Protein AF-A0A845HN02-F1 (afdb_monomer_lite)

Foldseek 3Di:
DDDDDDQDFDDLVVLCVLLVHDSVVVVVCVVVVVADRGPVGSVVVSVVVVVVVVVVVVVVVVVVVVVVDDD

Organism: NCBI:txid2692166

Structure (mmCIF, N/CA/C/O backbone):
data_AF-A0A845HN02-F1
#
_entry.id   AF-A0A845HN02-F1
#
loop_
_atom_site.group_PDB
_atom_site.id
_atom_site.type_symbol
_atom_site.label_atom_id
_atom_site.label_alt_id
_atom_site.label_comp_id
_atom_site.label_asym_id
_atom_site.label_entity_id
_atom_site.label_seq_id
_atom_site.pdbx_PDB_ins_code
_atom_site.Cartn_x
_atom_site.Cartn_y
_atom_site.Cartn_z
_atom_site.occupancy
_atom_site.B_iso_or_equiv
_atom_site.auth_seq_id
_atom_site.auth_comp_id
_atom_site.auth_asym_id
_atom_site.auth_atom_id
_atom_site.pdbx_PDB_model_num
ATOM 1 N N . MET A 1 1 ? -24.390 -22.088 15.607 1.00 49.66 1 MET A N 1
ATOM 2 C CA . MET A 1 1 ? -24.369 -20.630 15.371 1.00 49.66 1 MET A CA 1
ATOM 3 C C . MET A 1 1 ? -23.238 -20.353 14.400 1.00 49.66 1 MET A C 1
ATOM 5 O O . MET A 1 1 ? -22.130 -20.782 14.689 1.00 49.66 1 MET A O 1
ATOM 9 N N . SER A 1 2 ? -23.509 -19.748 13.243 1.00 60.97 2 SER A N 1
ATOM 10 C CA . SER A 1 2 ? -22.454 -19.401 12.282 1.00 60.97 2 SER A CA 1
ATOM 11 C C . SER A 1 2 ? -21.823 -18.088 12.741 1.00 60.97 2 SER A C 1
ATOM 13 O O . SER A 1 2 ? -22.491 -17.058 12.719 1.00 60.97 2 SER A O 1
ATOM 15 N N . SER A 1 3 ? -20.588 -18.125 13.239 1.00 62.84 3 SER A N 1
ATOM 16 C CA . SER A 1 3 ? -19.835 -16.912 13.560 1.00 62.84 3 SER A CA 1
ATOM 17 C C . SER A 1 3 ? -19.462 -16.226 12.249 1.00 62.84 3 SER A C 1
ATOM 19 O O . SER A 1 3 ? -18.693 -16.780 11.465 1.00 62.84 3 SER A O 1
ATOM 21 N N . ILE A 1 4 ? -20.032 -15.051 11.991 1.00 64.94 4 ILE A N 1
ATOM 22 C CA . ILE A 1 4 ? -19.566 -14.187 10.905 1.00 64.94 4 ILE A CA 1
ATOM 23 C C . ILE A 1 4 ? -18.119 -13.796 11.253 1.00 64.94 4 ILE A C 1
ATOM 25 O O . ILE A 1 4 ? -17.895 -13.335 12.377 1.00 64.94 4 ILE A O 1
ATOM 29 N N . PRO A 1 5 ? -17.134 -14.010 10.363 1.00 66.06 5 PRO A N 1
ATOM 30 C CA . PRO A 1 5 ? -15.771 -13.562 10.609 1.00 66.06 5 PRO A CA 1
ATOM 31 C C . PRO A 1 5 ? -15.780 -12.042 10.760 1.00 66.06 5 PRO A C 1
ATOM 33 O O . PRO A 1 5 ? -16.313 -11.334 9.907 1.00 66.06 5 PRO A O 1
ATOM 36 N N . ILE A 1 6 ? -15.221 -11.540 11.857 1.00 71.81 6 ILE A N 1
ATOM 37 C CA . ILE A 1 6 ? -15.002 -10.106 12.017 1.00 71.81 6 ILE A CA 1
ATOM 38 C C . ILE A 1 6 ? -13.755 -9.786 11.193 1.00 71.81 6 ILE A C 1
ATOM 40 O O . ILE A 1 6 ? -12.658 -10.216 11.550 1.00 71.81 6 ILE A O 1
ATOM 44 N N . GLU A 1 7 ? -13.928 -9.088 10.069 1.00 74.38 7 GLU A N 1
ATOM 45 C CA . GLU A 1 7 ? -12.808 -8.523 9.310 1.00 74.38 7 GLU A CA 1
ATOM 46 C C . GLU A 1 7 ? -12.006 -7.617 10.259 1.00 74.38 7 GLU A C 1
ATOM 48 O 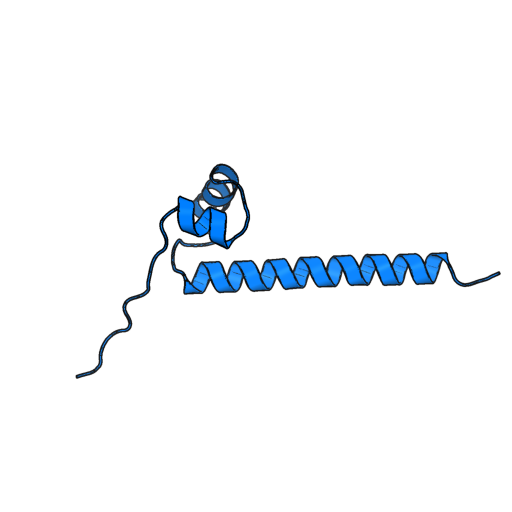O . GLU A 1 7 ? -12.549 -6.673 10.840 1.00 74.38 7 GLU A O 1
ATOM 53 N N . GLN A 1 8 ? -10.730 -7.940 10.479 1.00 87.88 8 GLN A N 1
ATOM 54 C CA . GLN A 1 8 ? -9.854 -7.116 11.307 1.00 87.88 8 GLN A CA 1
ATOM 55 C C . GLN A 1 8 ? -9.308 -5.968 10.464 1.00 87.88 8 GLN A C 1
ATOM 57 O O . GLN A 1 8 ? -8.741 -6.203 9.398 1.00 87.88 8 GLN A O 1
ATOM 62 N N . ASN A 1 9 ? -9.459 -4.746 10.969 1.00 92.75 9 ASN A N 1
ATOM 63 C CA . ASN A 1 9 ? -8.902 -3.552 10.351 1.00 92.75 9 ASN A CA 1
ATOM 64 C C . ASN A 1 9 ? -7.660 -3.102 11.116 1.00 92.75 9 ASN A C 1
ATOM 66 O O . ASN A 1 9 ? -7.659 -3.100 12.348 1.00 92.75 9 ASN A O 1
ATOM 70 N N . MET A 1 10 ? -6.639 -2.683 10.378 1.00 95.31 10 MET A N 1
ATOM 71 C CA . MET A 1 10 ? -5.468 -2.009 10.932 1.00 95.31 10 MET A CA 1
ATOM 72 C C . MET A 1 10 ? -5.729 -0.508 11.063 1.00 95.31 10 MET A C 1
ATOM 74 O O . MET A 1 10 ? -6.495 0.084 10.299 1.00 95.31 10 MET A O 1
ATOM 78 N N . THR A 1 11 ? -5.060 0.138 12.012 1.00 97.00 11 THR A N 1
ATOM 79 C CA . THR A 1 11 ? -4.945 1.599 12.003 1.00 97.00 11 THR A CA 1
ATOM 80 C C . THR A 1 11 ? -4.088 2.058 10.821 1.00 97.00 11 THR A C 1
ATOM 82 O O . THR A 1 11 ? -3.309 1.289 10.260 1.00 97.00 11 THR A O 1
ATOM 85 N N . LEU A 1 12 ? -4.193 3.336 10.445 1.00 96.44 12 LEU A N 1
ATOM 86 C CA . LEU A 1 12 ? -3.389 3.896 9.354 1.00 96.44 12 LEU A CA 1
ATOM 87 C C . LEU A 1 12 ? -1.880 3.718 9.595 1.00 96.44 12 LEU A C 1
ATOM 89 O O . LEU A 1 12 ? -1.143 3.406 8.665 1.00 96.44 12 LEU A O 1
ATOM 93 N N . THR A 1 13 ? -1.429 3.901 10.839 1.00 96.81 13 THR A N 1
ATOM 94 C CA . THR A 1 13 ? -0.017 3.744 11.209 1.00 96.81 13 THR A CA 1
ATOM 95 C C . THR A 1 13 ? 0.423 2.288 11.105 1.00 96.81 13 THR A C 1
ATOM 97 O O . THR A 1 13 ? 1.419 2.014 10.444 1.00 96.81 13 THR A O 1
ATOM 100 N N . GLU A 1 14 ? -0.346 1.350 11.667 1.00 97.81 14 GLU A N 1
ATOM 101 C CA . GLU A 1 14 ? -0.044 -0.088 11.576 1.00 97.81 14 GLU A CA 1
ATOM 102 C C . GLU A 1 14 ? -0.036 -0.574 10.124 1.00 97.81 14 GLU A C 1
ATOM 104 O O . GLU A 1 14 ? 0.833 -1.347 9.736 1.00 97.81 14 GLU A O 1
ATOM 109 N N . ALA A 1 15 ? -0.970 -0.098 9.300 1.00 97.94 15 ALA A N 1
ATOM 110 C CA . ALA A 1 15 ? -1.028 -0.435 7.884 1.00 97.94 15 ALA A CA 1
ATOM 111 C C . ALA A 1 15 ? 0.173 0.131 7.107 1.00 97.94 15 ALA A C 1
ATOM 113 O O . ALA A 1 15 ? 0.743 -0.566 6.267 1.00 97.94 15 ALA A O 1
ATOM 114 N N . ALA A 1 16 ? 0.591 1.368 7.395 1.00 98.06 16 ALA A N 1
ATOM 115 C CA . ALA A 1 16 ? 1.763 1.975 6.763 1.00 98.06 16 ALA A CA 1
ATOM 116 C C . ALA A 1 16 ? 3.048 1.218 7.131 1.00 98.06 16 ALA A C 1
ATOM 118 O O . ALA A 1 16 ? 3.851 0.901 6.252 1.00 98.06 16 ALA A O 1
ATOM 119 N N . GLU A 1 17 ? 3.202 0.856 8.407 1.00 98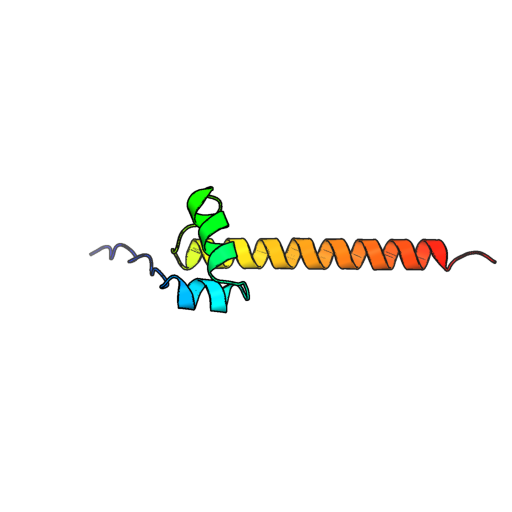.00 17 GLU A N 1
ATOM 120 C CA . GLU A 1 17 ? 4.301 0.012 8.881 1.00 98.00 17 GLU A CA 1
ATOM 121 C C . GLU A 1 17 ? 4.254 -1.384 8.247 1.00 98.00 17 GLU A C 1
ATOM 123 O O . GLU A 1 17 ? 5.267 -1.874 7.748 1.00 98.00 17 GLU A O 1
ATOM 128 N N . PHE A 1 18 ? 3.075 -2.011 8.186 1.00 97.50 18 PHE A N 1
ATOM 129 C CA . PHE A 1 18 ? 2.893 -3.337 7.600 1.00 97.50 18 PHE A CA 1
ATOM 130 C C . PHE A 1 18 ? 3.274 -3.373 6.116 1.00 97.50 18 PHE A C 1
ATOM 132 O O . PHE A 1 18 ? 3.949 -4.310 5.676 1.00 97.50 18 PHE A O 1
ATOM 139 N N . LEU A 1 19 ? 2.869 -2.358 5.351 1.00 96.88 19 LEU A N 1
ATOM 140 C CA . LEU A 1 19 ? 3.223 -2.207 3.940 1.00 96.88 19 LEU A CA 1
ATOM 141 C C . LEU A 1 19 ? 4.647 -1.674 3.725 1.00 96.88 19 LEU A C 1
ATOM 143 O O . LEU A 1 19 ? 5.117 -1.676 2.590 1.00 96.88 19 LEU A O 1
ATOM 147 N N . ASN A 1 20 ? 5.345 -1.264 4.790 1.00 96.94 20 ASN A N 1
ATOM 148 C CA . ASN A 1 20 ? 6.663 -0.631 4.742 1.00 96.94 20 ASN A CA 1
ATOM 149 C C . ASN A 1 20 ? 6.685 0.625 3.846 1.00 96.94 20 ASN A C 1
ATOM 151 O O . ASN A 1 20 ? 7.556 0.797 2.993 1.00 96.94 20 ASN A O 1
ATOM 155 N N . VAL A 1 21 ? 5.695 1.503 4.032 1.00 96.88 21 VAL A N 1
ATOM 156 C CA . VAL A 1 21 ? 5.524 2.754 3.277 1.00 96.88 21 VAL A CA 1
ATOM 157 C C . VAL A 1 21 ? 5.309 3.943 4.208 1.00 96.88 21 VAL A C 1
ATOM 159 O O . VAL A 1 21 ? 5.058 3.799 5.402 1.00 96.88 21 VAL A O 1
ATOM 162 N N . SER A 1 22 ? 5.377 5.155 3.658 1.00 97.81 22 SER A N 1
ATOM 163 C CA . SER A 1 22 ? 5.021 6.357 4.410 1.00 97.81 22 SER A CA 1
ATOM 164 C C . SER A 1 22 ? 3.499 6.488 4.563 1.00 97.81 22 SER A C 1
ATOM 166 O O . SER A 1 22 ? 2.729 6.129 3.670 1.00 97.81 22 SER A O 1
ATOM 168 N N . GLY A 1 23 ? 3.053 7.071 5.680 1.00 96.31 23 GLY A N 1
ATOM 169 C CA . GLY A 1 23 ? 1.635 7.372 5.912 1.00 96.31 23 GLY A CA 1
ATOM 170 C C . GLY A 1 23 ? 0.971 8.190 4.787 1.00 96.31 23 GLY A C 1
ATOM 171 O O . GLY A 1 23 ? -0.126 7.824 4.368 1.00 96.31 23 GLY A O 1
ATOM 172 N N . PRO A 1 24 ? 1.609 9.249 4.239 1.00 98.06 24 PRO A N 1
ATOM 173 C CA . PRO A 1 24 ? 1.061 9.994 3.103 1.00 98.06 24 PRO A CA 1
ATOM 174 C C . PRO A 1 24 ? 0.865 9.150 1.840 1.00 98.06 24 PRO A C 1
ATOM 176 O O . PRO A 1 24 ? -0.132 9.322 1.146 1.00 98.06 24 PRO A O 1
ATOM 179 N N . TYR A 1 25 ? 1.778 8.218 1.554 1.00 97.75 25 TYR A N 1
ATOM 180 C CA . TYR A 1 25 ? 1.627 7.319 0.411 1.00 97.75 25 TYR A CA 1
ATOM 181 C C . TYR A 1 25 ? 0.428 6.381 0.596 1.00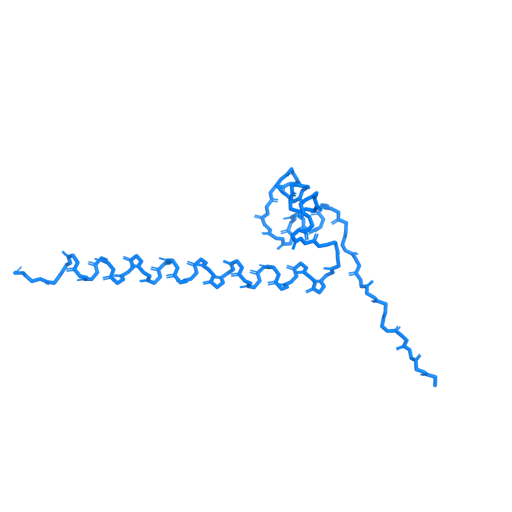 97.75 25 TYR A C 1
ATOM 183 O O . TYR A 1 25 ? -0.406 6.271 -0.299 1.00 97.75 25 TYR A O 1
ATOM 191 N N . LEU A 1 26 ? 0.283 5.780 1.784 1.00 98.12 26 LEU A N 1
ATOM 192 C CA . LEU A 1 26 ? -0.883 4.952 2.101 1.00 98.12 26 LEU A CA 1
ATOM 193 C C . LEU A 1 26 ? -2.196 5.747 2.009 1.00 98.12 26 LEU A C 1
ATOM 195 O O . LEU A 1 26 ? -3.183 5.233 1.492 1.00 98.12 26 LEU A O 1
ATOM 199 N N . MET A 1 27 ? -2.214 7.006 2.455 1.00 98.00 27 MET A N 1
ATOM 200 C CA . MET A 1 27 ? -3.388 7.870 2.277 1.00 98.00 27 MET A CA 1
ATOM 201 C C . MET A 1 27 ? -3.750 8.064 0.802 1.00 98.00 27 MET A C 1
ATOM 203 O O . MET A 1 27 ? -4.935 8.045 0.480 1.00 98.00 27 MET A O 1
ATOM 207 N N . GLY A 1 28 ? -2.760 8.192 -0.087 1.00 98.38 28 GLY A N 1
ATOM 208 C CA . GLY A 1 28 ? -2.984 8.214 -1.534 1.00 98.38 28 GLY A CA 1
ATOM 209 C C . GLY A 1 28 ? -3.700 6.951 -2.014 1.00 98.38 28 GLY A C 1
ATOM 210 O O . GLY A 1 28 ? -4.789 7.044 -2.578 1.00 98.38 28 GLY A O 1
ATOM 211 N N . LEU A 1 29 ? -3.166 5.773 -1.673 1.00 98.00 29 LEU A N 1
ATOM 212 C CA . LEU A 1 29 ? -3.759 4.483 -2.054 1.00 98.00 29 LEU A CA 1
ATOM 213 C C . LEU A 1 29 ? -5.198 4.315 -1.548 1.00 98.00 29 LEU A C 1
ATOM 215 O O . LEU A 1 29 ? -6.064 3.847 -2.287 1.00 98.00 29 LEU A O 1
ATOM 219 N N . LEU A 1 30 ? -5.459 4.714 -0.300 1.00 97.75 30 LEU A N 1
ATOM 220 C CA . LEU A 1 30 ? -6.798 4.678 0.293 1.00 97.75 30 LEU A CA 1
ATOM 221 C C . LEU A 1 30 ? -7.749 5.651 -0.418 1.00 97.75 30 LEU A C 1
ATOM 223 O O . LEU A 1 30 ? -8.905 5.313 -0.657 1.00 97.75 30 LEU A O 1
ATOM 227 N N . SER A 1 31 ? -7.273 6.851 -0.768 1.00 98.12 31 SER A N 1
ATOM 228 C CA . SER A 1 31 ? -8.084 7.867 -1.452 1.00 98.12 31 SER A CA 1
ATOM 229 C C . SER A 1 31 ? -8.453 7.474 -2.882 1.00 98.12 31 SER A C 1
ATOM 231 O O . SER A 1 31 ? -9.542 7.801 -3.349 1.00 98.12 31 SER A O 1
ATOM 233 N N . GLU A 1 32 ? -7.574 6.728 -3.547 1.00 98.19 32 GLU A N 1
ATOM 234 C CA . GLU A 1 32 ? -7.793 6.177 -4.885 1.00 98.19 32 GLU A CA 1
ATOM 235 C C . GLU A 1 32 ? -8.596 4.864 -4.854 1.00 98.19 32 GLU A C 1
ATOM 237 O O . GLU A 1 32 ? -8.988 4.354 -5.901 1.00 98.19 32 GLU A O 1
ATOM 242 N N . GLY A 1 33 ? -8.870 4.316 -3.663 1.00 97.50 33 GLY A N 1
ATOM 243 C CA . GLY A 1 33 ? -9.591 3.053 -3.495 1.00 97.50 33 GLY A CA 1
ATOM 244 C C . GLY A 1 33 ? -8.797 1.824 -3.942 1.00 97.50 33 GLY A C 1
ATOM 245 O O . GLY A 1 33 ? -9.393 0.786 -4.218 1.00 97.50 33 GLY A O 1
ATOM 246 N N . ILE A 1 34 ? -7.467 1.935 -4.028 1.00 97.69 34 ILE A N 1
ATOM 247 C CA . ILE A 1 34 ? -6.570 0.838 -4.425 1.00 97.69 34 ILE A CA 1
ATOM 248 C C . ILE A 1 34 ? -6.505 -0.228 -3.328 1.00 97.69 34 IL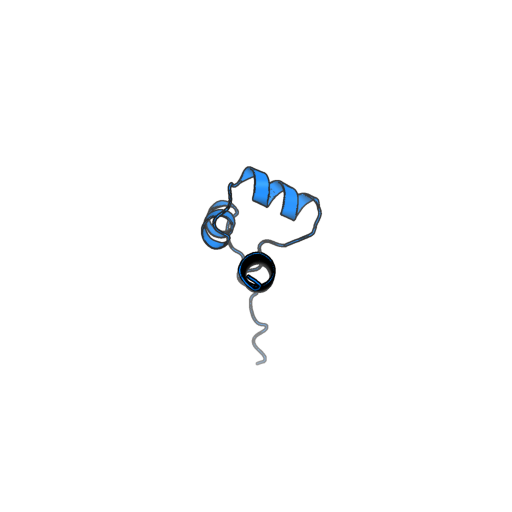E A C 1
ATOM 250 O O . ILE A 1 34 ? -6.413 -1.416 -3.625 1.00 97.69 34 ILE A O 1
ATOM 254 N N . VAL A 1 35 ? -6.550 0.206 -2.068 1.00 97.19 35 VAL A N 1
ATOM 255 C CA . VAL A 1 35 ? -6.588 -0.662 -0.887 1.00 97.19 35 VAL A CA 1
ATOM 256 C C . VAL A 1 35 ? -7.589 -0.129 0.129 1.00 97.19 35 VAL A C 1
ATOM 258 O O . VAL A 1 35 ? -7.960 1.045 0.114 1.00 97.19 35 VAL A O 1
ATOM 261 N N . THR A 1 36 ? -7.978 -0.987 1.059 1.00 97.31 36 THR A N 1
ATOM 262 C CA . THR A 1 36 ? -8.714 -0.668 2.283 1.00 97.31 36 THR A CA 1
ATOM 263 C C . THR A 1 36 ? -7.841 -0.938 3.513 1.00 97.31 36 THR A C 1
ATOM 265 O O . THR A 1 36 ? -6.758 -1.508 3.411 1.00 97.31 36 THR A O 1
ATOM 268 N N . LEU A 1 37 ? -8.301 -0.544 4.706 1.00 97.12 37 LEU A N 1
ATOM 269 C CA . LEU A 1 37 ? -7.614 -0.867 5.968 1.00 97.12 37 LEU A CA 1
ATOM 270 C C . LEU A 1 37 ? -7.885 -2.297 6.469 1.00 97.12 37 LEU A C 1
ATOM 272 O O . LEU A 1 37 ? -7.434 -2.652 7.559 1.00 97.12 37 LEU A O 1
ATOM 276 N N . ALA A 1 38 ? -8.609 -3.117 5.702 1.00 96.62 38 ALA A N 1
ATOM 277 C CA . ALA A 1 38 ? -8.818 -4.517 6.037 1.00 96.62 38 ALA A CA 1
ATOM 278 C C . ALA A 1 38 ? -7.495 -5.281 5.918 1.00 96.62 38 ALA A C 1
ATOM 280 O O . ALA A 1 38 ? -6.817 -5.224 4.890 1.00 96.62 38 ALA A O 1
ATOM 281 N N . THR A 1 39 ? -7.134 -6.046 6.950 1.00 95.31 39 THR A N 1
ATOM 282 C CA . THR A 1 39 ? -5.876 -6.812 6.978 1.00 95.31 39 THR A CA 1
ATOM 283 C C . THR A 1 39 ? -5.755 -7.761 5.783 1.00 95.31 39 THR A C 1
ATOM 285 O O . THR A 1 39 ? -4.664 -7.960 5.251 1.00 95.31 39 THR A O 1
ATOM 288 N N . SER A 1 40 ? -6.877 -8.336 5.341 1.00 95.69 40 SER A N 1
ATOM 289 C CA . SER A 1 40 ? -6.944 -9.241 4.191 1.00 95.69 40 SER A CA 1
ATOM 290 C C . SER A 1 40 ? -6.563 -8.549 2.878 1.00 95.69 40 SER A C 1
ATOM 292 O O . SER A 1 40 ? -5.917 -9.155 2.024 1.00 95.69 40 SER A O 1
ATOM 294 N N . ASP A 1 41 ? -6.942 -7.285 2.723 1.00 97.06 41 ASP A N 1
ATOM 295 C CA . ASP A 1 41 ? -6.704 -6.488 1.526 1.00 97.06 41 ASP A CA 1
ATOM 296 C C . ASP A 1 41 ? -5.275 -5.932 1.502 1.00 97.06 41 ASP A C 1
ATOM 29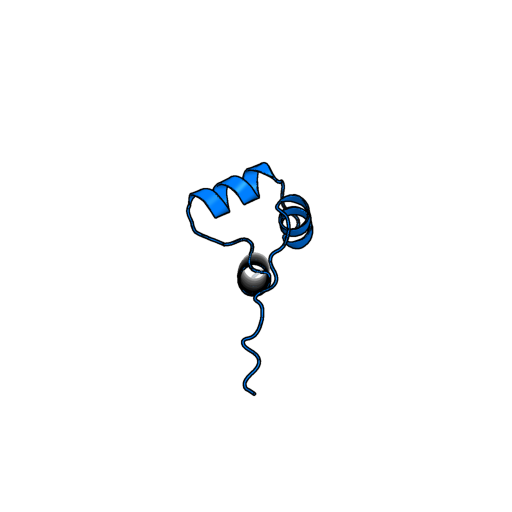8 O O . ASP A 1 41 ? -4.553 -6.085 0.516 1.00 97.06 41 ASP A O 1
ATOM 302 N N . LEU A 1 42 ? -4.802 -5.417 2.643 1.00 97.38 42 LEU A N 1
ATOM 303 C CA . LEU A 1 42 ? -3.414 -4.978 2.817 1.00 97.38 42 LEU A CA 1
ATOM 304 C C . LEU A 1 42 ? -2.416 -6.120 2.568 1.00 97.38 42 LEU A C 1
ATOM 306 O O . LEU A 1 42 ? -1.383 -5.907 1.933 1.00 97.38 42 LEU A O 1
ATOM 310 N N . ALA A 1 43 ? -2.718 -7.338 3.032 1.00 96.56 43 ALA A N 1
ATOM 311 C CA . ALA A 1 43 ? -1.881 -8.511 2.780 1.00 96.56 43 ALA A CA 1
ATOM 312 C C . ALA A 1 43 ? -1.795 -8.842 1.283 1.00 96.56 43 ALA A C 1
ATOM 314 O O . ALA A 1 43 ? -0.695 -8.990 0.754 1.00 96.56 43 ALA A O 1
ATOM 315 N N . LYS A 1 44 ? -2.935 -8.867 0.578 1.00 97.44 44 LYS A N 1
ATOM 316 C CA . LYS A 1 44 ? -2.968 -9.097 -0.876 1.00 97.44 44 LYS A CA 1
ATOM 317 C C . LYS A 1 44 ? -2.178 -8.041 -1.639 1.00 97.44 44 LYS A C 1
ATOM 319 O O . LYS A 1 44 ? -1.41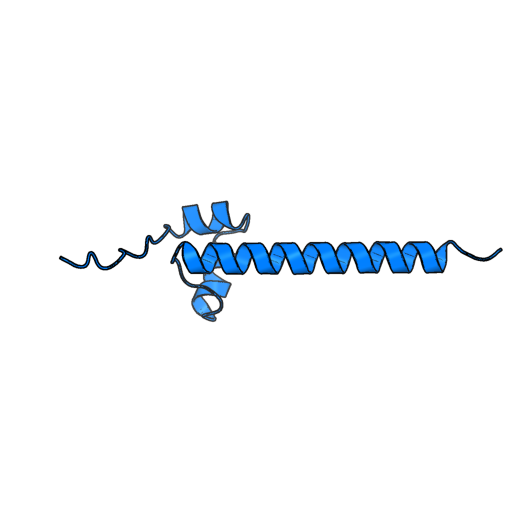3 -8.385 -2.536 1.00 97.44 44 LYS A O 1
ATOM 324 N N . TYR A 1 45 ? -2.339 -6.770 -1.273 1.00 97.44 45 TYR A N 1
ATOM 325 C CA . TYR A 1 45 ? -1.588 -5.683 -1.892 1.00 97.44 45 TYR A CA 1
ATOM 326 C C . TYR A 1 45 ? -0.077 -5.861 -1.699 1.00 97.44 45 TYR A C 1
ATOM 328 O O . TYR A 1 45 ? 0.691 -5.730 -2.650 1.00 97.44 45 TYR A O 1
ATOM 336 N N . LYS A 1 46 ? 0.360 -6.213 -0.485 1.00 96.56 46 LYS A N 1
ATOM 337 C CA . LYS A 1 46 ? 1.776 -6.457 -0.176 1.00 96.56 46 LYS A CA 1
ATOM 338 C C . LYS A 1 46 ? 2.362 -7.628 -0.966 1.00 96.56 46 LYS A C 1
ATOM 340 O O . LYS A 1 46 ? 3.487 -7.525 -1.463 1.00 96.56 46 LYS A O 1
ATOM 345 N N . ASP A 1 47 ? 1.614 -8.719 -1.090 1.00 97.12 47 ASP A N 1
ATOM 346 C CA . ASP A 1 47 ? 2.037 -9.890 -1.860 1.00 97.12 47 ASP A CA 1
ATOM 347 C C . ASP A 1 47 ? 2.182 -9.547 -3.350 1.00 97.12 47 ASP A C 1
ATOM 349 O O . ASP A 1 47 ? 3.189 -9.893 -3.972 1.00 97.12 47 ASP A O 1
ATOM 353 N N . GLU A 1 48 ? 1.235 -8.787 -3.907 1.00 96.44 48 GLU A N 1
ATOM 354 C CA . GLU A 1 48 ? 1.304 -8.316 -5.293 1.00 96.44 48 GLU A CA 1
ATOM 355 C C . GLU A 1 48 ? 2.526 -7.418 -5.528 1.00 96.44 48 GLU A C 1
ATOM 357 O O . GLU A 1 48 ? 3.289 -7.645 -6.467 1.00 96.44 48 GLU A O 1
ATOM 362 N N . GLN A 1 49 ? 2.774 -6.449 -4.640 1.00 95.19 49 GLN A N 1
ATOM 363 C CA . GLN A 1 49 ? 3.951 -5.575 -4.719 1.00 95.19 49 GLN A CA 1
ATOM 364 C C . GLN A 1 49 ? 5.264 -6.361 -4.634 1.00 95.19 49 GLN A C 1
ATOM 366 O O . GLN A 1 49 ? 6.220 -6.078 -5.359 1.00 95.19 49 GLN A O 1
ATOM 371 N N . THR A 1 50 ? 5.309 -7.387 -3.782 1.00 94.12 50 THR A N 1
ATOM 372 C CA . THR A 1 50 ? 6.474 -8.270 -3.658 1.00 94.12 50 THR A CA 1
ATOM 373 C C . THR A 1 50 ? 6.725 -9.020 -4.961 1.00 94.12 50 THR A C 1
ATOM 375 O O . THR A 1 50 ? 7.863 -9.073 -5.429 1.00 94.12 50 THR A O 1
ATOM 378 N N . ARG A 1 51 ? 5.667 -9.545 -5.586 1.00 95.00 51 ARG A N 1
ATOM 379 C CA . ARG A 1 51 ? 5.766 -10.240 -6.871 1.00 95.00 51 ARG A CA 1
ATOM 380 C C . ARG A 1 51 ? 6.249 -9.314 -7.986 1.00 95.00 51 ARG A C 1
ATOM 382 O O . ARG A 1 51 ? 7.152 -9.694 -8.720 1.00 95.00 51 ARG A O 1
ATOM 389 N N . ILE A 1 52 ? 5.695 -8.104 -8.088 1.00 93.56 52 ILE A N 1
ATOM 390 C CA . ILE A 1 52 ? 6.112 -7.106 -9.089 1.00 93.56 52 ILE A CA 1
ATOM 391 C C . ILE A 1 52 ? 7.596 -6.760 -8.918 1.00 93.56 52 ILE A C 1
ATOM 393 O O . ILE A 1 52 ? 8.339 -6.707 -9.894 1.00 93.56 52 ILE A O 1
ATOM 397 N N . SER A 1 53 ? 8.043 -6.564 -7.676 1.00 90.12 53 SER A N 1
ATOM 398 C CA . SER A 1 53 ? 9.447 -6.276 -7.368 1.00 90.12 53 SER A CA 1
ATOM 399 C C . SER A 1 53 ? 10.379 -7.424 -7.774 1.00 90.12 53 SER A C 1
ATOM 401 O O . SER A 1 53 ? 11.423 -7.195 -8.385 1.00 90.12 53 SER A O 1
ATOM 403 N N . GLN A 1 54 ? 9.989 -8.669 -7.485 1.00 93.00 54 GLN A N 1
ATOM 404 C CA . GLN A 1 54 ? 10.752 -9.858 -7.874 1.00 93.00 54 GLN A CA 1
ATOM 405 C C . GLN A 1 54 ? 10.826 -10.030 -9.393 1.00 93.00 54 GLN A C 1
ATOM 407 O O . GLN A 1 54 ? 11.901 -10.326 -9.909 1.00 93.00 54 GLN A O 1
ATOM 412 N N . ASP A 1 55 ? 9.720 -9.811 -10.104 1.00 93.25 55 ASP A N 1
ATOM 413 C CA . ASP A 1 55 ? 9.683 -9.888 -11.566 1.00 93.25 55 ASP A CA 1
ATOM 414 C C . ASP A 1 55 ? 10.580 -8.819 -12.203 1.00 93.25 55 ASP A C 1
ATOM 416 O O . ASP A 1 55 ? 11.417 -9.129 -13.046 1.00 93.25 55 ASP A O 1
ATOM 420 N N . ALA A 1 56 ? 10.506 -7.575 -11.719 1.00 91.19 56 ALA A N 1
ATOM 421 C CA . ALA A 1 56 ? 11.383 -6.501 -12.174 1.00 91.19 56 ALA A CA 1
ATOM 422 C C . ALA A 1 56 ? 12.866 -6.821 -11.920 1.00 91.19 56 ALA A C 1
ATOM 424 O O . ALA A 1 56 ? 13.709 -6.583 -12.785 1.00 91.19 56 ALA A O 1
ATOM 425 N N . LEU A 1 57 ? 13.198 -7.396 -10.758 1.00 91.44 57 LEU A N 1
ATOM 426 C CA . LEU A 1 57 ? 14.564 -7.827 -10.463 1.00 91.44 57 LEU A CA 1
ATOM 427 C C . LEU A 1 57 ? 15.023 -8.940 -11.414 1.00 91.44 57 LEU A C 1
ATOM 429 O O . LEU A 1 57 ? 16.152 -8.887 -11.898 1.00 91.44 57 LEU A O 1
ATOM 433 N N . GLN A 1 58 ? 14.160 -9.915 -11.705 1.00 89.69 58 GLN A N 1
ATOM 434 C CA . GLN A 1 58 ? 14.472 -10.987 -12.648 1.00 89.69 58 GLN A CA 1
ATOM 435 C C . GLN A 1 58 ? 14.722 -10.429 -14.053 1.00 89.69 58 GLN A C 1
ATOM 437 O O . GLN A 1 58 ? 15.735 -10.760 -14.660 1.00 89.69 58 GLN A O 1
ATOM 442 N N . GLN A 1 59 ? 13.889 -9.498 -14.524 1.00 89.88 59 GLN A N 1
ATOM 443 C CA . GLN A 1 59 ? 14.091 -8.835 -15.813 1.00 89.88 59 GLN A CA 1
ATOM 444 C C . GLN A 1 59 ? 15.419 -8.068 -15.877 1.00 89.88 59 GLN A C 1
ATOM 446 O O . GLN A 1 59 ? 16.066 -8.052 -16.922 1.00 89.88 59 GLN A O 1
ATOM 451 N N . LEU A 1 60 ? 15.847 -7.435 -14.778 1.00 87.56 60 LEU A N 1
ATOM 452 C CA . LEU A 1 60 ? 17.154 -6.773 -14.706 1.00 87.56 60 LEU A CA 1
ATOM 453 C C . LEU A 1 60 ? 18.312 -7.779 -14.764 1.00 87.56 60 LEU A C 1
ATOM 455 O O . LEU A 1 60 ? 19.326 -7.501 -15.403 1.00 87.56 60 LEU A O 1
ATOM 459 N N . VAL A 1 61 ? 18.171 -8.942 -14.120 1.00 85.62 61 VAL A N 1
ATOM 460 C CA . VAL A 1 61 ? 19.157 -10.032 -14.197 1.00 85.62 61 VAL A CA 1
ATOM 461 C C . VAL A 1 61 ? 19.245 -10.579 -15.618 1.00 85.62 61 VAL A C 1
ATOM 463 O O . VAL A 1 61 ? 20.352 -10.719 -16.133 1.00 85.62 61 VAL A O 1
ATOM 466 N N . ASP A 1 62 ? 18.109 -10.833 -16.261 1.00 84.38 62 ASP A N 1
ATOM 467 C CA . ASP A 1 62 ? 18.052 -11.354 -17.627 1.00 84.38 62 ASP A CA 1
ATOM 468 C C . ASP A 1 62 ? 18.694 -10.363 -18.612 1.00 84.38 62 ASP A C 1
ATOM 470 O O . ASP A 1 62 ? 19.545 -10.750 -19.412 1.00 84.38 62 ASP A O 1
ATOM 474 N N . GLN A 1 63 ? 18.391 -9.064 -18.477 1.00 81.88 63 GLN A N 1
ATOM 475 C CA . GLN A 1 63 ? 19.040 -7.997 -19.251 1.00 81.88 63 GLN A CA 1
ATOM 476 C C . GLN A 1 63 ? 20.555 -7.956 -19.016 1.00 81.88 63 GLN A C 1
ATOM 478 O O . GLN A 1 63 ? 21.329 -7.815 -19.959 1.00 81.88 63 GLN A O 1
ATOM 483 N N . ALA A 1 64 ? 21.010 -8.085 -17.767 1.00 80.38 64 ALA A N 1
ATOM 484 C CA . ALA A 1 64 ? 22.437 -8.095 -17.460 1.00 80.38 64 ALA A CA 1
ATOM 485 C C . ALA A 1 64 ? 23.146 -9.337 -18.024 1.00 80.38 64 ALA A C 1
ATOM 487 O O . ALA A 1 64 ? 24.298 -9.238 -18.441 1.00 80.38 64 ALA A O 1
ATOM 488 N N . GLN A 1 65 ? 22.479 -10.494 -18.055 1.00 71.31 65 GLN A N 1
ATOM 489 C CA . GLN A 1 65 ? 23.004 -11.712 -18.677 1.00 71.31 65 GLN A CA 1
ATOM 490 C C . GLN A 1 65 ? 23.070 -11.583 -20.204 1.00 71.31 65 GLN A C 1
ATOM 492 O O . GLN A 1 65 ? 24.094 -11.937 -20.785 1.00 71.31 65 GLN A O 1
ATOM 497 N N . GLU A 1 66 ? 22.050 -11.004 -20.844 1.00 71.31 66 GLU A N 1
ATOM 498 C CA . GLU A 1 66 ? 22.051 -10.695 -22.282 1.00 71.31 66 GLU A CA 1
ATOM 499 C C . GLU A 1 66 ? 23.175 -9.710 -22.651 1.00 71.31 66 GLU A C 1
ATOM 501 O O . GLU A 1 66 ? 23.878 -9.901 -23.642 1.00 71.31 66 GLU A O 1
ATOM 506 N N . LEU A 1 67 ? 23.419 -8.701 -21.809 1.00 67.31 67 LEU A N 1
ATOM 507 C CA . LEU A 1 67 ? 24.500 -7.726 -21.996 1.00 67.31 67 LEU A CA 1
ATOM 508 C C . LEU A 1 67 ? 25.901 -8.281 -21.686 1.00 67.31 67 LEU A C 1
ATOM 510 O O . LEU A 1 67 ? 26.890 -7.665 -22.081 1.00 67.31 67 LEU A O 1
ATOM 514 N N . ASN A 1 68 ? 26.003 -9.419 -20.990 1.00 63.38 68 ASN A N 1
ATOM 515 C CA . ASN A 1 68 ? 27.272 -10.023 -20.568 1.00 63.38 68 ASN A CA 1
ATOM 516 C C . ASN A 1 68 ? 27.561 -11.377 -21.248 1.00 63.38 68 ASN A C 1
ATOM 518 O O . ASN A 1 68 ? 28.419 -12.132 -20.787 1.00 63.38 68 ASN A O 1
ATOM 522 N N . MET A 1 69 ? 26.872 -11.697 -22.351 1.00 55.66 69 MET A N 1
ATOM 523 C CA . MET A 1 69 ? 27.125 -12.900 -23.150 1.00 55.66 69 MET A CA 1
ATOM 524 C C . MET A 1 69 ? 27.291 -12.583 -24.638 1.00 55.66 69 MET A C 1
ATOM 526 O O . MET A 1 69 ? 26.352 -12.676 -25.425 1.00 55.66 69 MET A O 1
ATOM 530 N N . GLY A 1 70 ? 28.546 -12.339 -25.027 1.00 57.25 70 GLY A N 1
ATOM 531 C CA . GLY A 1 70 ? 29.018 -12.729 -26.354 1.00 57.25 70 GLY A CA 1
ATOM 532 C C . GLY A 1 70 ? 30.135 -11.889 -26.962 1.00 57.25 70 GLY A C 1
ATOM 533 O O . GLY A 1 70 ? 29.875 -11.330 -28.016 1.00 57.25 70 GLY A O 1
ATOM 534 N N . TYR A 1 71 ? 31.326 -11.836 -26.342 1.00 48.53 71 TYR A N 1
ATOM 535 C CA . TYR A 1 71 ? 32.655 -12.086 -26.951 1.00 48.53 71 TYR A CA 1
ATOM 536 C C . TYR A 1 71 ? 33.700 -12.339 -25.859 1.00 48.53 71 TYR A C 1
ATOM 538 O O . TYR A 1 71 ? 33.713 -11.573 -24.870 1.00 48.53 71 TYR A O 1
#

Radius of gyration: 18.16 Å; chains: 1; bounding box: 57×31×42 Å

Secondary structure (DSSP, 8-state):
------PPBPPHHHHHHHHTS-HHHHHHHHHTTS--SBHHHHHHHHHHHHHHHHHHHHHHHHHHHHHT---

pLDDT: mean 88.66, std 13.61, range [48.53, 98.38]

Sequence (71 aa):
MSSIPIEQNMTLTEAAEFLNVSGPYLMGLLSEGIVTLATSDLAKYKDEQTRISQDALQQLVDQAQELNMGY